Protein AF-A0A0A9ZFZ4-F1 (afdb_monomer_lite)

Organism: Lygus hesperus (NCBI:txid30085)

pLDDT: mean 76.16, std 17.54, range [38.12, 96.56]

Radius of gyration: 18.02 Å; chains: 1; bounding box: 55×47×36 Å

Secondary structure (DSSP, 8-state):
----SGGG-TTTT----THHHHHHTPPEEEEEE----TT-TT-TTTTSEEEEEEEE--HHHHHHTHHHH--TTSGGGSHHHHHHTTSHHHHHHHTEEEEEEPTTS---BGGGTTPEEEETTEEEEEEEE-B-TTT--SSSPPPEEEEEPPGGG-TTGGGTTTT---

Sequence (166 aa):
MNKSWIGLAPWAEVRRDFSELEAHRHVCYVASFGRNYQNLVDNYARGYKVKHRVYLSDWSACSVDSALICNTSYDVCAKDSIHILDDPVARYAVDIQCFTTRTKVGAICDHDRGGPLVCGGEVNGYVIRAALQTYCNDLYPLPFIIQLIRFETCWWCDFDILGRLP

Structure (mmCIF, N/CA/C/O backbone):
data_AF-A0A0A9ZFZ4-F1
#
_entry.id   AF-A0A0A9ZFZ4-F1
#
loop_
_atom_site.group_PDB
_atom_site.id
_atom_site.type_symbol
_atom_site.label_atom_id
_atom_site.label_alt_id
_atom_site.label_comp_id
_atom_site.label_asym_id
_atom_site.label_entity_id
_atom_site.label_seq_id
_atom_site.pdbx_PDB_ins_code
_atom_site.Cartn_x
_atom_site.Cartn_y
_atom_site.Cartn_z
_atom_site.occupancy
_atom_site.B_iso_or_equiv
_atom_site.auth_seq_id
_atom_site.auth_comp_id
_atom_site.auth_asym_id
_atom_site.auth_atom_id
_atom_site.pdbx_PDB_model_num
ATOM 1 N N . MET A 1 1 ? 40.342 -12.404 -13.536 1.00 40.69 1 MET A N 1
ATOM 2 C CA . MET A 1 1 ? 39.435 -13.480 -13.078 1.00 40.69 1 MET A CA 1
ATOM 3 C C . MET A 1 1 ? 38.032 -13.152 -13.564 1.00 40.69 1 MET A C 1
ATOM 5 O O . MET A 1 1 ? 37.484 -12.134 -13.164 1.00 40.69 1 MET A O 1
ATOM 9 N N . ASN A 1 2 ? 37.525 -13.945 -14.510 1.00 42.22 2 ASN A N 1
ATOM 10 C CA . ASN A 1 2 ? 36.274 -13.708 -15.233 1.00 42.22 2 ASN A CA 1
ATOM 11 C C . ASN A 1 2 ? 35.070 -14.147 -14.383 1.00 42.22 2 ASN A C 1
ATOM 13 O O . ASN A 1 2 ? 34.931 -15.330 -14.083 1.00 42.22 2 ASN A O 1
ATOM 17 N N . LYS A 1 3 ? 34.192 -13.209 -14.011 1.00 45.31 3 LYS A N 1
ATOM 18 C CA . LYS A 1 3 ? 32.916 -13.480 -13.322 1.00 45.31 3 LYS A CA 1
ATOM 19 C C . LYS A 1 3 ? 31.802 -13.820 -14.331 1.00 45.31 3 LYS A C 1
ATOM 21 O O . LYS A 1 3 ? 30.783 -13.144 -14.355 1.00 45.31 3 LYS A O 1
ATOM 26 N N . SER A 1 4 ? 31.991 -14.823 -15.195 1.00 56.62 4 SER A N 1
ATOM 27 C CA . SER A 1 4 ? 31.043 -15.117 -16.294 1.00 56.62 4 SER A CA 1
ATOM 28 C C . SER A 1 4 ? 30.102 -16.307 -16.061 1.00 56.62 4 SER A C 1
ATOM 30 O O . SER A 1 4 ? 29.486 -16.769 -17.014 1.00 56.62 4 SER A O 1
ATOM 32 N N . TRP A 1 5 ? 29.977 -16.826 -14.836 1.00 46.59 5 TRP A N 1
ATOM 33 C CA . TRP A 1 5 ? 29.204 -18.059 -14.585 1.00 46.59 5 TRP A CA 1
ATOM 34 C C . TRP A 1 5 ? 27.921 -17.856 -13.772 1.00 46.59 5 TRP A C 1
ATOM 36 O O . TRP A 1 5 ? 27.112 -18.770 -13.686 1.00 46.59 5 TRP A O 1
ATOM 46 N N . ILE A 1 6 ? 27.696 -16.664 -13.211 1.00 46.84 6 ILE A N 1
ATOM 47 C CA . ILE A 1 6 ? 26.493 -16.388 -12.403 1.00 46.84 6 ILE A CA 1
ATOM 48 C C . ILE A 1 6 ? 25.254 -16.134 -13.294 1.00 46.84 6 ILE A C 1
ATOM 50 O O . ILE A 1 6 ? 24.131 -16.285 -12.837 1.00 46.84 6 ILE A O 1
ATOM 54 N N . GLY A 1 7 ? 25.428 -15.843 -14.589 1.00 42.41 7 GLY A N 1
ATOM 55 C CA . GLY A 1 7 ? 24.324 -15.537 -15.514 1.00 42.41 7 GLY A CA 1
ATOM 56 C C . GLY A 1 7 ? 23.623 -16.734 -16.175 1.00 42.41 7 GLY A C 1
ATOM 57 O O . GLY A 1 7 ? 22.918 -16.526 -17.154 1.00 42.41 7 GLY A O 1
ATOM 58 N N . LEU A 1 8 ? 23.843 -17.975 -15.721 1.00 48.72 8 LEU A N 1
ATOM 59 C CA . LEU A 1 8 ? 23.305 -19.190 -16.370 1.00 48.72 8 LEU A CA 1
ATOM 60 C C . LEU A 1 8 ? 22.429 -20.065 -15.464 1.00 48.72 8 LEU A C 1
ATOM 62 O O . LEU A 1 8 ? 22.036 -21.159 -15.864 1.00 48.72 8 LEU A O 1
ATOM 66 N N . ALA A 1 9 ? 22.104 -19.609 -14.257 1.00 49.00 9 ALA A N 1
ATOM 67 C CA . ALA A 1 9 ? 21.136 -20.299 -13.418 1.00 49.00 9 ALA A CA 1
ATOM 68 C C . ALA A 1 9 ? 19.711 -20.070 -13.975 1.00 49.00 9 ALA A C 1
ATOM 70 O O . ALA A 1 9 ? 19.260 -18.926 -13.994 1.00 49.00 9 ALA A O 1
ATOM 71 N N . PRO A 1 10 ? 18.961 -21.117 -14.381 1.00 51.00 10 PRO A N 1
ATOM 72 C CA . PRO A 1 10 ? 17.590 -20.985 -14.904 1.00 51.00 10 PRO A CA 1
ATOM 73 C C . PRO A 1 10 ? 16.573 -20.441 -13.885 1.00 51.00 10 PRO A C 1
ATOM 75 O O . PRO A 1 10 ? 15.418 -20.214 -14.223 1.00 51.00 10 PRO A O 1
ATOM 78 N N . TRP A 1 11 ? 16.996 -20.277 -12.632 1.00 48.03 11 TRP A N 1
ATOM 79 C CA . TRP A 1 11 ? 16.223 -19.756 -11.509 1.00 48.03 11 TRP A CA 1
ATOM 80 C C . TRP A 1 11 ? 16.617 -18.324 -11.118 1.00 48.03 11 TRP A C 1
ATOM 82 O O . TRP A 1 11 ? 16.026 -17.798 -10.188 1.00 48.03 11 TRP A O 1
ATOM 92 N N . ALA A 1 12 ? 17.598 -17.707 -11.792 1.00 42.03 12 ALA A N 1
ATOM 93 C CA . ALA A 1 12 ? 18.162 -16.406 -11.411 1.00 42.03 12 ALA A CA 1
ATOM 94 C C . ALA A 1 12 ? 17.293 -15.187 -11.761 1.00 42.03 12 ALA A C 1
ATOM 96 O O . ALA A 1 12 ? 17.710 -14.067 -11.496 1.00 42.03 12 ALA A O 1
ATOM 97 N N . GLU A 1 13 ? 16.121 -15.383 -12.363 1.00 47.97 13 GLU A N 1
ATOM 98 C CA . GLU A 1 13 ? 15.090 -14.350 -12.438 1.00 47.97 13 GLU A CA 1
ATOM 99 C C . GLU A 1 13 ? 13.715 -15.029 -12.480 1.00 47.97 13 GLU A C 1
ATOM 101 O O . GLU A 1 13 ? 13.016 -14.977 -13.494 1.00 47.97 13 GLU A O 1
ATOM 106 N N . VAL A 1 14 ? 13.269 -15.660 -11.385 1.00 48.53 14 VAL A N 1
ATOM 107 C CA . VAL A 1 14 ? 11.812 -15.876 -11.235 1.00 48.53 14 VAL A CA 1
ATOM 108 C C . VAL A 1 14 ? 11.209 -14.547 -10.795 1.00 48.53 14 VAL A C 1
ATOM 110 O O . VAL A 1 14 ? 10.816 -14.321 -9.649 1.00 48.53 14 VAL A O 1
ATOM 113 N N . ARG A 1 15 ? 11.201 -13.623 -11.753 1.00 54.88 15 ARG A N 1
ATOM 114 C CA . ARG A 1 15 ? 10.559 -12.322 -11.669 1.00 54.88 15 ARG A CA 1
ATOM 115 C C . ARG A 1 15 ? 9.069 -12.595 -11.489 1.00 54.88 15 ARG A C 1
ATOM 117 O O . ARG A 1 15 ? 8.419 -13.091 -12.406 1.00 54.88 15 ARG A O 1
ATOM 124 N N . ARG A 1 16 ? 8.519 -12.313 -10.304 1.00 62.22 16 ARG A N 1
ATOM 125 C CA . ARG A 1 16 ? 7.061 -12.295 -10.144 1.00 62.22 16 ARG A CA 1
ATOM 126 C C . ARG A 1 16 ? 6.554 -11.116 -10.956 1.00 62.22 16 ARG A C 1
ATOM 128 O O . ARG A 1 16 ? 6.726 -9.969 -10.552 1.00 62.22 16 ARG A O 1
ATOM 135 N N . ASP A 1 17 ? 6.015 -11.406 -12.128 1.00 65.62 17 ASP A N 1
ATOM 136 C CA . ASP A 1 17 ? 5.395 -10.396 -12.961 1.00 65.62 17 ASP A CA 1
ATOM 137 C C . ASP A 1 17 ? 4.027 -10.036 -12.368 1.00 65.62 17 ASP A C 1
ATOM 139 O O . ASP A 1 17 ? 3.098 -10.843 -12.346 1.00 65.62 17 ASP A O 1
ATOM 143 N N . PHE A 1 18 ? 3.919 -8.822 -11.830 1.00 67.81 18 PHE A N 1
ATOM 144 C CA . PHE A 1 18 ? 2.661 -8.305 -11.293 1.00 67.81 18 PHE A CA 1
ATOM 145 C C . PHE A 1 18 ? 1.740 -7.778 -12.411 1.00 67.81 18 PHE A C 1
ATOM 147 O O . PHE A 1 18 ? 0.586 -7.456 -12.125 1.00 67.81 18 PHE A 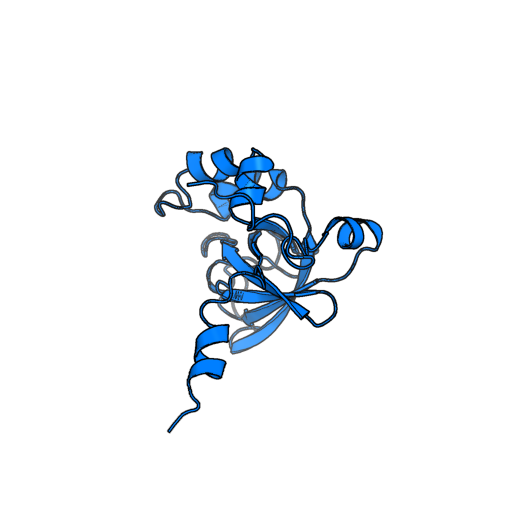O 1
ATOM 154 N N . SER A 1 19 ? 2.193 -7.736 -13.672 1.00 66.12 19 SER A N 1
ATOM 155 C CA . SER A 1 19 ? 1.377 -7.306 -14.817 1.00 66.12 19 SER A CA 1
ATOM 156 C C . SER A 1 19 ? 0.131 -8.183 -14.999 1.00 66.12 19 SER A C 1
ATOM 158 O O . SER A 1 19 ? -0.955 -7.686 -15.306 1.00 66.12 19 SER A O 1
ATOM 160 N N . GLU A 1 20 ? 0.228 -9.481 -14.690 1.00 62.75 20 GLU A N 1
ATOM 161 C CA . GLU A 1 20 ? -0.922 -10.387 -14.707 1.00 62.75 20 GLU A CA 1
ATOM 162 C C . GLU A 1 20 ? -1.947 -10.059 -13.616 1.00 62.75 20 GLU A C 1
ATOM 164 O O . GLU A 1 20 ? -3.148 -10.277 -13.812 1.00 62.75 20 GLU A O 1
ATOM 169 N N . LEU A 1 21 ? -1.505 -9.508 -12.478 1.00 65.25 21 LEU A N 1
ATOM 170 C CA . LEU A 1 21 ? -2.410 -9.101 -11.404 1.00 65.25 21 LEU A CA 1
ATOM 171 C C . LEU A 1 21 ? -3.233 -7.878 -11.814 1.00 65.25 21 LEU A C 1
ATOM 173 O O . LEU A 1 21 ? -4.418 -7.813 -11.472 1.00 65.25 21 LEU A O 1
ATOM 177 N N . GLU A 1 22 ? -2.638 -6.954 -12.571 1.00 61.53 22 GLU A N 1
ATOM 178 C CA . GLU A 1 22 ? -3.352 -5.825 -13.174 1.00 61.53 22 GLU A CA 1
ATOM 179 C C . GLU A 1 22 ? -4.344 -6.304 -14.238 1.00 61.53 22 GLU A C 1
ATOM 181 O O . GLU A 1 22 ? -5.520 -5.929 -14.196 1.00 61.53 22 GLU A O 1
ATOM 186 N N . ALA A 1 23 ? -3.907 -7.196 -15.134 1.00 61.88 23 ALA A N 1
ATOM 187 C CA . ALA A 1 23 ? -4.727 -7.709 -16.230 1.00 61.88 23 ALA A CA 1
ATOM 188 C C . ALA A 1 23 ? -5.941 -8.526 -15.745 1.00 61.88 23 ALA A C 1
ATOM 190 O O . ALA A 1 23 ? -7.047 -8.370 -16.267 1.00 61.88 23 ALA A O 1
ATOM 191 N N . HIS A 1 24 ? -5.768 -9.361 -14.714 1.00 64.88 24 HIS A N 1
ATOM 192 C CA . HIS A 1 24 ? -6.813 -10.266 -14.215 1.00 64.88 24 HIS A CA 1
ATOM 193 C C . HIS A 1 24 ? -7.508 -9.775 -12.938 1.00 64.88 24 HIS A C 1
ATOM 195 O O . HIS A 1 24 ? -8.364 -10.478 -12.392 1.00 64.88 24 HIS A O 1
ATOM 201 N N . ARG A 1 25 ? -7.176 -8.572 -12.443 1.00 65.62 25 ARG A N 1
ATOM 202 C CA . ARG A 1 25 ? -7.666 -8.034 -11.157 1.00 65.62 25 ARG A CA 1
ATOM 203 C C . ARG A 1 25 ? -7.500 -9.032 -10.008 1.00 65.62 25 ARG A C 1
ATOM 205 O O . ARG A 1 25 ? -8.401 -9.189 -9.171 1.00 65.62 25 ARG A O 1
ATOM 212 N N . HIS A 1 26 ? -6.367 -9.729 -9.977 1.00 77.12 26 HIS A N 1
ATOM 213 C CA . HIS A 1 26 ? -6.105 -10.689 -8.916 1.00 77.12 26 HIS A CA 1
ATOM 214 C C . HIS A 1 26 ? -6.128 -9.987 -7.565 1.00 77.12 26 HIS A C 1
ATOM 216 O O . HIS A 1 26 ? -5.545 -8.925 -7.351 1.00 77.12 26 HIS A O 1
ATOM 222 N N . VAL A 1 27 ? -6.858 -10.599 -6.643 1.00 86.19 27 VAL A N 1
ATOM 223 C CA . VAL A 1 27 ? -7.117 -9.993 -5.350 1.00 86.19 27 VAL A CA 1
ATOM 224 C C . VAL A 1 27 ? -5.990 -10.330 -4.395 1.00 86.19 27 VAL A C 1
ATOM 226 O O . VAL A 1 27 ? -5.815 -11.491 -4.021 1.00 86.19 27 VAL A O 1
ATOM 229 N N . CYS A 1 28 ? -5.286 -9.295 -3.960 1.00 93.38 28 CYS A N 1
ATOM 230 C CA . CYS A 1 28 ? -4.330 -9.384 -2.876 1.00 93.38 28 CYS A CA 1
ATOM 231 C C . CYS A 1 28 ? -4.977 -8.971 -1.552 1.00 93.38 28 CYS A C 1
ATOM 233 O O . CYS A 1 28 ? -5.992 -8.262 -1.506 1.00 93.38 28 CYS A O 1
ATOM 235 N N . TYR A 1 29 ? -4.371 -9.410 -0.456 1.00 95.31 29 TYR A N 1
ATOM 236 C CA . TYR A 1 29 ? -4.799 -9.064 0.885 1.00 95.31 29 TYR A CA 1
ATOM 237 C C . TYR A 1 29 ? -3.621 -8.677 1.759 1.00 95.31 29 TYR A C 1
ATOM 239 O O . TYR A 1 29 ? -2.573 -9.308 1.694 1.00 95.31 29 TYR A O 1
ATOM 247 N N . VAL A 1 30 ? -3.840 -7.700 2.630 1.00 96.06 30 VAL A N 1
ATOM 248 C CA . VAL A 1 30 ? -2.965 -7.433 3.772 1.00 96.06 30 VAL A CA 1
ATOM 249 C C . VAL A 1 30 ? -3.708 -7.851 5.027 1.00 96.06 30 VAL A C 1
ATOM 251 O O . VAL A 1 30 ? -4.875 -7.500 5.210 1.00 96.06 30 VAL A O 1
ATOM 254 N N . ALA A 1 31 ? -3.053 -8.640 5.872 1.00 92.44 31 ALA A N 1
ATOM 255 C CA . ALA A 1 31 ? -3.604 -9.038 7.159 1.00 92.44 31 ALA A CA 1
ATOM 256 C C . ALA A 1 31 ? -2.820 -8.383 8.295 1.00 92.44 31 ALA A C 1
ATOM 258 O O . ALA A 1 31 ? -1.596 -8.480 8.339 1.00 92.44 31 ALA A O 1
ATOM 259 N N . SER A 1 32 ? -3.530 -7.773 9.235 1.00 92.50 32 SER A N 1
ATOM 260 C CA . SER A 1 32 ? -2.944 -7.153 10.421 1.00 92.50 32 SER A CA 1
ATOM 261 C C . SER A 1 32 ? -3.860 -7.335 11.633 1.00 92.50 32 SER A C 1
ATOM 263 O O . SER A 1 32 ? -4.938 -7.931 11.540 1.00 92.50 32 SER A O 1
ATOM 265 N N . PHE A 1 33 ? -3.411 -6.874 12.798 1.00 90.50 33 PHE A N 1
ATOM 266 C CA . PHE A 1 33 ? -4.263 -6.764 13.976 1.00 90.50 33 PHE A CA 1
ATOM 267 C C . PHE A 1 33 ? -4.771 -5.335 14.078 1.00 90.50 33 PHE A C 1
ATOM 269 O O . PHE A 1 33 ? -3.967 -4.409 14.182 1.00 90.50 33 PHE A O 1
ATOM 276 N N . GLY A 1 34 ? -6.093 -5.173 14.094 1.00 85.56 34 GLY A N 1
ATOM 277 C CA . GLY A 1 34 ? -6.711 -3.860 14.155 1.00 85.56 34 GLY A CA 1
ATOM 278 C C . GLY A 1 34 ? -6.259 -3.096 15.397 1.00 85.56 34 GLY A C 1
ATOM 279 O O . GLY A 1 34 ? -6.263 -3.620 16.521 1.00 85.56 34 GLY A O 1
ATOM 280 N N . ARG A 1 35 ? -5.870 -1.838 15.191 1.00 88.12 35 ARG A N 1
ATOM 281 C CA . ARG A 1 35 ? -5.594 -0.865 16.254 1.00 88.12 35 ARG A CA 1
ATOM 282 C C . ARG A 1 35 ? -6.402 0.401 16.036 1.00 88.12 35 ARG A C 1
ATOM 284 O O . ARG A 1 35 ? -7.158 0.499 15.083 1.00 88.12 35 ARG A O 1
ATOM 291 N N . ASN A 1 36 ? -6.248 1.354 16.954 1.00 86.06 36 ASN A N 1
ATOM 292 C CA . ASN A 1 36 ? -6.973 2.620 16.988 1.00 86.06 36 ASN A CA 1
ATOM 293 C C . ASN A 1 36 ? -6.884 3.381 15.652 1.00 86.06 36 ASN A C 1
ATOM 295 O O . ASN A 1 36 ? -5.811 3.865 15.286 1.00 86.06 36 ASN A O 1
ATOM 299 N N . TYR A 1 37 ? -8.030 3.530 14.988 1.00 83.69 37 TYR A N 1
ATOM 300 C CA . TYR A 1 37 ? -8.258 4.516 13.935 1.00 83.69 37 TYR A CA 1
ATOM 301 C C . TYR A 1 37 ? -8.666 5.848 14.566 1.00 83.69 37 TYR A C 1
ATOM 303 O O . TYR A 1 37 ? -9.319 5.867 15.609 1.00 83.69 37 TYR A O 1
ATOM 311 N N . GLN A 1 38 ? -8.301 6.967 13.941 1.00 84.12 38 GLN A N 1
ATOM 312 C CA . GLN A 1 38 ? -8.560 8.296 14.504 1.00 84.12 38 GLN A CA 1
ATOM 313 C C . GLN A 1 38 ? -10.045 8.637 14.634 1.00 84.12 38 GLN A C 1
ATOM 315 O O . GLN A 1 38 ? -10.441 9.354 15.546 1.00 84.12 38 GLN A O 1
ATOM 320 N N . ASN A 1 39 ? -10.861 8.145 13.708 1.00 84.44 39 ASN A N 1
ATOM 321 C CA . ASN A 1 39 ? -12.258 8.534 13.571 1.00 84.44 39 ASN A CA 1
ATOM 322 C C . ASN A 1 39 ? -13.247 7.476 14.089 1.00 84.44 39 ASN A C 1
ATOM 324 O O . ASN A 1 39 ? -14.453 7.624 13.909 1.00 84.44 39 ASN A O 1
ATOM 328 N N . LEU A 1 40 ? -12.744 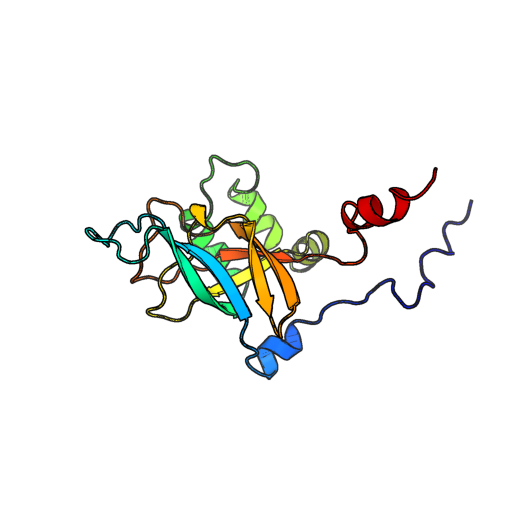6.435 14.759 1.00 83.38 40 LEU A N 1
ATOM 329 C CA . LEU A 1 40 ? -13.539 5.387 15.394 1.00 83.38 40 LEU A CA 1
ATOM 330 C C . LEU A 1 40 ? -13.343 5.450 16.914 1.00 83.38 40 LEU A C 1
ATOM 332 O O . LEU A 1 40 ? -12.353 4.940 17.438 1.00 83.38 40 LEU A O 1
ATOM 336 N N . VAL A 1 41 ? -14.298 6.073 17.613 1.00 79.12 41 VAL A N 1
ATOM 337 C CA . VAL A 1 41 ? -14.302 6.192 19.087 1.00 79.12 41 VAL A CA 1
ATOM 338 C C . VAL A 1 41 ? -14.415 4.810 19.744 1.00 79.12 41 VAL A C 1
ATOM 340 O O . VAL A 1 41 ? -13.634 4.493 20.637 1.00 79.12 41 VAL A O 1
ATOM 343 N N . ASP A 1 42 ? -15.294 3.955 19.213 1.00 81.69 42 ASP A N 1
ATOM 344 C CA . ASP A 1 42 ? -15.448 2.550 19.603 1.00 81.69 42 ASP A CA 1
ATOM 345 C C . ASP A 1 42 ? -14.958 1.643 18.477 1.00 81.69 42 ASP A C 1
ATOM 347 O O . ASP A 1 42 ? -15.720 1.082 17.685 1.00 81.69 42 ASP A O 1
ATOM 351 N N . ASN A 1 43 ? -13.638 1.541 18.364 1.00 80.38 43 ASN A N 1
ATOM 352 C CA . ASN A 1 43 ? -13.016 0.748 17.320 1.00 80.38 43 ASN A CA 1
ATOM 353 C C . ASN A 1 43 ? -13.217 -0.757 17.551 1.00 80.38 43 ASN A C 1
ATOM 355 O O . ASN A 1 43 ? -12.396 -1.429 18.179 1.00 80.38 43 ASN A O 1
ATOM 359 N N . TYR A 1 44 ? -14.302 -1.283 16.988 1.00 82.62 44 TYR A N 1
ATOM 360 C CA . TYR A 1 44 ? -14.679 -2.695 17.032 1.00 82.62 44 TYR A CA 1
ATOM 361 C C . TYR A 1 44 ? -13.622 -3.632 16.427 1.00 82.62 44 TYR A C 1
ATOM 363 O O . TYR A 1 44 ? -13.610 -4.817 16.746 1.00 82.62 44 TYR A O 1
ATOM 371 N N . ALA A 1 45 ? -12.722 -3.126 15.577 1.00 82.50 45 ALA A N 1
ATOM 372 C CA . ALA A 1 45 ? -11.644 -3.916 14.990 1.00 82.50 45 ALA A CA 1
ATOM 373 C C . ALA A 1 45 ? -10.444 -4.090 15.938 1.00 82.50 45 ALA A C 1
ATOM 375 O O . ALA A 1 45 ? -9.552 -4.897 15.665 1.00 82.50 45 ALA A O 1
ATOM 376 N N . ARG A 1 46 ? -10.398 -3.361 17.063 1.00 88.44 46 ARG A N 1
ATOM 377 C CA . ARG A 1 46 ? -9.281 -3.418 18.009 1.00 88.44 46 ARG A CA 1
ATOM 378 C C . ARG A 1 46 ? -9.114 -4.826 18.582 1.00 88.44 46 ARG A C 1
ATOM 380 O O . ARG A 1 46 ? -10.019 -5.363 19.210 1.00 88.44 46 ARG A O 1
ATOM 387 N N . GLY A 1 47 ? -7.923 -5.398 18.407 1.00 86.31 47 GLY A N 1
ATOM 388 C CA . GLY A 1 47 ? -7.591 -6.741 18.902 1.00 86.31 47 GLY A CA 1
ATOM 389 C C . GLY A 1 47 ? -8.112 -7.888 18.031 1.00 86.31 47 GLY A C 1
ATOM 390 O O . GLY A 1 47 ? -7.787 -9.043 18.298 1.00 86.31 47 GLY A O 1
ATOM 391 N N . TYR A 1 48 ? -8.849 -7.587 16.961 1.00 89.44 48 TYR A N 1
ATOM 392 C CA . TYR A 1 48 ? -9.258 -8.569 15.965 1.00 89.44 48 TYR A CA 1
ATOM 393 C C . TYR A 1 48 ? -8.288 -8.580 14.787 1.00 89.44 48 TYR A C 1
ATOM 395 O O . TYR A 1 48 ? -7.645 -7.581 14.459 1.00 89.44 48 TYR A O 1
ATOM 403 N N . LYS A 1 49 ? -8.191 -9.733 14.122 1.00 90.25 49 LYS A N 1
ATOM 404 C CA . LYS A 1 49 ? -7.467 -9.845 12.858 1.00 90.25 49 LYS A CA 1
ATOM 405 C C . LYS A 1 49 ? -8.288 -9.174 11.758 1.00 90.25 49 LYS A C 1
ATOM 407 O O . LYS A 1 49 ? -9.402 -9.610 11.470 1.00 90.25 49 LYS A O 1
ATOM 412 N N . VAL A 1 50 ? -7.722 -8.155 11.127 1.00 90.25 50 VAL A N 1
ATOM 413 C CA . VAL A 1 50 ? -8.327 -7.440 10.004 1.00 90.25 50 VAL A CA 1
ATOM 414 C C . VAL A 1 50 ? -7.675 -7.920 8.713 1.00 90.25 50 VAL A C 1
ATOM 416 O O . VAL A 1 50 ? -6.469 -8.161 8.653 1.00 90.25 50 VAL A O 1
ATOM 419 N N . LYS A 1 51 ? -8.490 -8.120 7.676 1.00 92.50 51 LYS A N 1
ATOM 420 C CA . LYS A 1 51 ? -8.042 -8.533 6.344 1.00 92.50 51 LYS A CA 1
ATOM 421 C C . LYS A 1 51 ? -8.461 -7.470 5.337 1.00 92.50 51 LYS A C 1
ATOM 423 O O . LYS A 1 51 ? -9.619 -7.419 4.927 1.00 92.50 51 LYS A O 1
ATOM 428 N N . HIS A 1 52 ? -7.513 -6.643 4.925 1.00 92.81 52 HIS A N 1
ATOM 429 C CA . HIS A 1 52 ? -7.719 -5.595 3.935 1.00 92.81 52 HIS A CA 1
ATOM 430 C C . HIS A 1 52 ? -7.600 -6.183 2.536 1.00 92.81 52 HIS A C 1
ATOM 432 O O . HIS A 1 52 ? -6.636 -6.882 2.232 1.00 92.81 52 HIS A O 1
ATOM 438 N N . ARG A 1 53 ? -8.573 -5.896 1.671 1.00 93.00 53 ARG A N 1
ATOM 439 C CA . ARG A 1 53 ? -8.475 -6.194 0.241 1.00 93.00 53 ARG A CA 1
ATOM 440 C C . ARG A 1 53 ? -7.701 -5.073 -0.442 1.00 93.00 53 ARG A C 1
ATOM 442 O O . ARG A 1 53 ? -8.132 -3.920 -0.371 1.00 93.00 53 ARG A O 1
ATOM 449 N N . VAL A 1 54 ? -6.600 -5.422 -1.099 1.00 94.06 54 VAL A N 1
ATOM 450 C CA . VAL A 1 54 ? -5.653 -4.460 -1.667 1.00 94.06 54 VAL A CA 1
ATOM 451 C C . VAL A 1 54 ? -5.419 -4.722 -3.148 1.00 94.06 54 VAL A C 1
ATOM 453 O O . VAL A 1 54 ? -5.598 -5.843 -3.631 1.00 94.06 54 VAL A O 1
ATOM 456 N N . TYR A 1 55 ? -5.022 -3.672 -3.852 1.00 92.31 55 TYR A N 1
ATOM 457 C CA . TYR A 1 55 ? -4.761 -3.675 -5.284 1.00 92.31 55 TYR A CA 1
ATOM 458 C C . TYR A 1 55 ? -3.436 -2.985 -5.541 1.00 92.31 55 TYR A C 1
ATOM 460 O O . TYR A 1 55 ? -3.100 -2.030 -4.834 1.00 92.31 55 TYR A O 1
ATOM 468 N N . LEU A 1 56 ? -2.708 -3.473 -6.541 1.00 92.38 56 LEU A N 1
ATOM 469 C CA . LEU A 1 56 ? -1.561 -2.751 -7.062 1.00 92.38 56 LEU A CA 1
ATOM 470 C C . LEU A 1 56 ? -2.038 -1.382 -7.562 1.00 92.38 56 LEU A C 1
ATOM 472 O O . LEU A 1 56 ? -3.129 -1.265 -8.124 1.00 92.38 56 LEU A O 1
ATOM 476 N N . SER A 1 57 ? -1.252 -0.356 -7.277 1.00 90.81 57 SER A N 1
ATOM 477 C CA . SER A 1 57 ? -1.520 1.018 -7.676 1.00 90.81 57 SER A CA 1
ATOM 478 C C . SER A 1 57 ? -0.287 1.585 -8.354 1.00 90.81 57 SER A C 1
ATOM 480 O O . SER A 1 57 ? 0.840 1.203 -8.032 1.00 90.81 57 SER A O 1
ATOM 482 N N . ASP A 1 58 ? -0.499 2.571 -9.219 1.00 89.50 58 ASP A N 1
ATOM 483 C CA . ASP A 1 58 ? 0.597 3.365 -9.750 1.00 89.50 58 ASP A CA 1
ATOM 484 C C . ASP A 1 58 ? 1.394 3.994 -8.610 1.00 89.50 58 ASP A C 1
ATOM 486 O O . ASP A 1 58 ? 0.840 4.510 -7.634 1.00 89.50 58 ASP A O 1
ATOM 490 N N . TRP A 1 59 ? 2.716 3.985 -8.756 1.00 87.75 59 TRP A N 1
ATOM 491 C CA . TRP A 1 59 ? 3.622 4.563 -7.765 1.00 87.75 59 TRP A CA 1
ATOM 492 C C . TRP A 1 59 ? 3.390 6.051 -7.527 1.0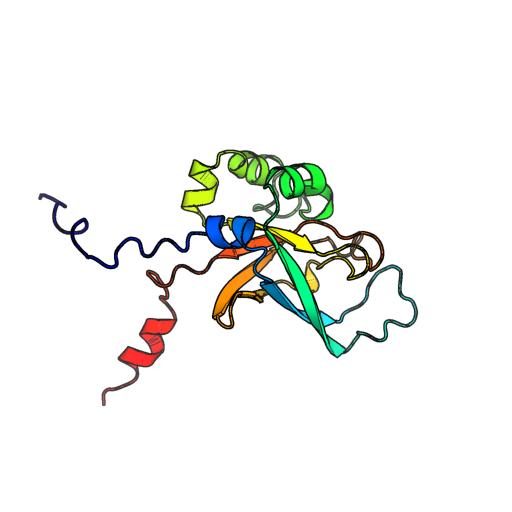0 87.75 59 TRP A C 1
ATOM 494 O O . TRP A 1 59 ? 3.577 6.534 -6.411 1.00 87.75 59 TRP A O 1
ATOM 504 N N . SER A 1 60 ? 2.916 6.763 -8.550 1.00 87.69 60 SER A N 1
ATOM 505 C CA . SER A 1 60 ? 2.531 8.166 -8.438 1.00 87.69 60 SER A CA 1
ATOM 506 C C . SER A 1 60 ? 1.535 8.403 -7.300 1.00 87.69 60 SER A C 1
ATOM 508 O O . SER A 1 60 ? 1.636 9.430 -6.641 1.00 87.69 60 SER A O 1
ATOM 510 N N . ALA A 1 61 ? 0.648 7.450 -6.988 1.00 90.00 61 ALA A N 1
ATOM 511 C CA . ALA A 1 61 ? -0.258 7.559 -5.846 1.00 90.00 61 ALA A CA 1
ATOM 512 C C . ALA A 1 61 ? 0.508 7.644 -4.513 1.00 90.00 61 ALA A C 1
ATOM 514 O O . ALA A 1 61 ? 0.280 8.556 -3.722 1.00 90.00 61 ALA A O 1
ATOM 515 N N . CYS A 1 62 ? 1.471 6.745 -4.287 1.00 89.62 62 CYS A N 1
ATOM 516 C CA . CYS A 1 62 ? 2.323 6.771 -3.095 1.00 89.62 62 CYS A CA 1
ATOM 517 C C . CYS A 1 62 ? 3.229 8.014 -3.052 1.00 89.62 62 CYS A C 1
ATOM 519 O O . CYS A 1 62 ? 3.491 8.548 -1.977 1.00 89.62 62 CYS A O 1
ATOM 521 N N . SER A 1 63 ? 3.708 8.469 -4.213 1.00 85.56 63 SER A N 1
ATOM 522 C CA . SER A 1 63 ? 4.584 9.639 -4.350 1.00 85.56 63 SER A CA 1
ATOM 523 C C . SER A 1 63 ? 3.844 10.947 -4.019 1.00 85.56 63 SER A C 1
ATOM 525 O O . SER A 1 63 ? 4.334 11.759 -3.230 1.00 85.56 63 SER A O 1
ATOM 527 N N . VAL A 1 64 ? 2.613 11.109 -4.525 1.00 86.62 64 VAL A N 1
ATOM 528 C CA . VAL A 1 64 ? 1.735 12.262 -4.244 1.00 86.62 64 VAL A CA 1
ATOM 529 C C . VAL A 1 64 ? 1.341 12.317 -2.767 1.00 86.62 64 VAL A C 1
ATOM 531 O O . VAL A 1 64 ? 1.457 13.372 -2.143 1.00 86.62 64 VAL A O 1
ATOM 534 N N . ASP A 1 65 ? 0.950 11.182 -2.185 1.00 89.00 65 ASP A N 1
ATOM 535 C CA . ASP A 1 65 ? 0.526 11.097 -0.780 1.00 89.00 65 ASP A CA 1
ATOM 536 C C . ASP A 1 65 ? 1.691 10.830 0.188 1.00 89.00 65 ASP A C 1
ATOM 538 O O . ASP A 1 65 ? 1.480 10.503 1.360 1.00 89.00 65 ASP A O 1
ATOM 542 N N . SER A 1 66 ? 2.937 11.001 -0.264 1.00 85.56 66 SER A N 1
ATOM 543 C CA . SER A 1 66 ? 4.147 10.695 0.507 1.00 85.56 66 SER A CA 1
ATOM 544 C C . SER A 1 66 ? 4.174 11.389 1.869 1.00 85.56 66 SER A C 1
ATOM 546 O O . SER A 1 66 ? 4.539 10.766 2.860 1.00 85.56 66 SER A O 1
ATOM 548 N N . ALA A 1 67 ? 3.690 12.630 1.966 1.00 83.00 67 ALA A N 1
ATOM 549 C CA . ALA A 1 67 ? 3.595 13.369 3.229 1.00 83.00 67 ALA A CA 1
ATOM 550 C C . ALA A 1 67 ? 2.600 12.763 4.243 1.00 83.00 67 ALA A C 1
ATOM 552 O O . ALA A 1 67 ? 2.703 13.023 5.444 1.00 83.00 67 ALA A O 1
ATOM 553 N N . LEU A 1 68 ? 1.628 11.972 3.777 1.00 88.38 68 LEU A N 1
ATOM 554 C CA . LEU A 1 68 ? 0.594 11.339 4.602 1.00 88.38 68 LEU A CA 1
ATOM 555 C C . LEU A 1 68 ? 0.993 9.928 5.061 1.00 88.38 68 LEU A C 1
ATOM 557 O O . LEU A 1 68 ? 0.480 9.439 6.070 1.00 88.38 68 LEU A O 1
ATOM 561 N N . ILE A 1 69 ? 1.917 9.282 4.345 1.00 87.94 69 ILE A N 1
ATOM 562 C CA . ILE A 1 69 ? 2.351 7.890 4.588 1.00 87.94 69 ILE A CA 1
ATOM 563 C C . ILE A 1 69 ? 3.816 7.794 5.060 1.00 87.94 69 ILE A C 1
ATOM 565 O O . ILE A 1 69 ? 4.271 6.790 5.618 1.00 87.94 69 ILE A O 1
ATOM 569 N N . CYS A 1 70 ? 4.573 8.873 4.876 1.00 80.44 70 CYS A N 1
ATOM 570 C CA . CYS A 1 70 ? 5.979 9.006 5.217 1.00 80.44 70 CYS A CA 1
ATOM 571 C C . CYS A 1 70 ? 6.212 10.339 5.937 1.00 80.44 70 CYS A C 1
ATOM 573 O O . CYS A 1 70 ? 6.083 11.415 5.362 1.00 80.44 70 CYS A O 1
ATOM 575 N N . ASN A 1 71 ? 6.576 10.279 7.217 1.00 70.75 71 ASN A N 1
ATOM 576 C CA . ASN A 1 71 ? 7.020 11.468 7.941 1.00 70.75 71 ASN A CA 1
ATOM 577 C C . ASN A 1 71 ? 8.506 11.706 7.635 1.00 70.75 71 ASN A C 1
ATOM 579 O O . ASN A 1 71 ? 9.303 10.778 7.781 1.00 70.75 71 ASN A O 1
ATOM 583 N N . THR A 1 72 ? 8.880 12.940 7.293 1.00 59.97 72 THR A N 1
ATOM 584 C CA . THR A 1 72 ? 10.254 13.368 6.972 1.00 59.97 72 THR A CA 1
ATOM 585 C C . THR A 1 72 ? 11.261 13.152 8.105 1.00 59.97 72 THR A C 1
ATOM 587 O O . THR A 1 72 ? 12.455 13.314 7.896 1.00 59.97 72 THR A O 1
ATOM 590 N N . SER A 1 73 ? 10.804 12.794 9.309 1.00 55.59 73 SER A N 1
ATOM 591 C CA . SER A 1 73 ? 11.658 12.414 10.444 1.00 55.59 73 SER A CA 1
ATOM 592 C C . SER A 1 73 ? 12.305 11.022 10.332 1.00 55.59 73 SER A C 1
ATOM 594 O O . SER A 1 73 ? 13.082 10.663 11.210 1.00 55.59 73 SER A O 1
ATOM 596 N N . TYR A 1 74 ? 11.979 10.219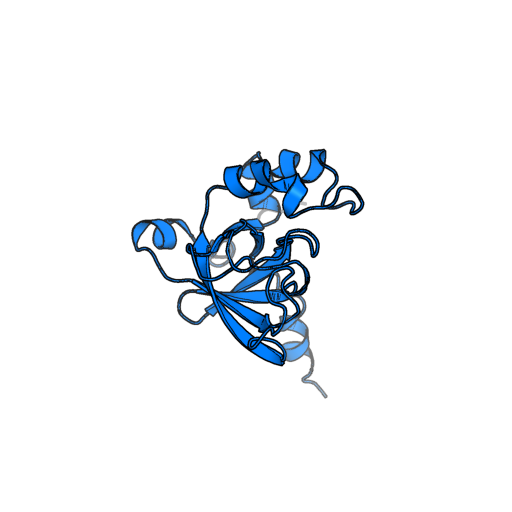 9.312 1.00 54.41 74 TYR A N 1
ATOM 597 C CA . TYR A 1 74 ? 12.635 8.933 9.039 1.00 54.41 74 TYR A CA 1
ATOM 598 C C . TYR A 1 74 ? 13.524 9.043 7.798 1.00 54.41 74 TYR A C 1
ATOM 600 O O . TYR A 1 74 ? 13.050 9.529 6.778 1.00 54.41 74 TYR A O 1
ATOM 608 N N . ASP A 1 75 ? 14.749 8.510 7.840 1.00 54.16 75 ASP A N 1
ATOM 609 C CA . ASP A 1 75 ? 15.705 8.593 6.717 1.00 54.16 75 ASP A CA 1
ATOM 610 C C . ASP A 1 75 ? 15.169 7.980 5.411 1.00 54.16 75 ASP A C 1
ATOM 612 O O . ASP A 1 75 ? 15.388 8.521 4.335 1.00 54.16 75 ASP A O 1
ATOM 616 N N . VAL A 1 76 ? 14.375 6.904 5.494 1.00 53.97 76 VAL A N 1
ATOM 617 C CA . VAL A 1 76 ? 13.703 6.277 4.330 1.00 53.97 76 VAL A CA 1
ATOM 618 C C . VAL A 1 76 ? 12.607 7.182 3.728 1.00 53.97 76 VAL A C 1
ATOM 620 O O . VAL A 1 76 ? 12.165 6.976 2.603 1.00 53.97 76 VAL A O 1
ATOM 623 N N . CYS A 1 77 ? 12.168 8.188 4.485 1.00 57.59 77 CYS A N 1
ATOM 624 C CA . CYS A 1 77 ? 11.122 9.153 4.152 1.00 57.59 77 CYS A CA 1
ATOM 625 C C . CYS A 1 77 ? 11.639 10.579 3.997 1.00 57.59 77 CYS A C 1
ATOM 627 O O . CYS A 1 77 ? 10.821 11.508 3.971 1.00 57.59 77 CYS A O 1
ATOM 629 N N . ALA A 1 78 ? 12.958 10.798 3.934 1.00 57.19 78 ALA A N 1
ATOM 630 C CA . ALA A 1 78 ? 13.438 12.077 3.439 1.00 57.19 78 ALA A CA 1
ATOM 631 C C . ALA A 1 78 ? 12.709 12.309 2.110 1.00 57.19 78 ALA A C 1
ATOM 633 O O . ALA A 1 78 ? 12.617 11.388 1.300 1.00 57.19 78 ALA A O 1
ATOM 634 N N . LYS A 1 79 ? 12.071 13.475 1.944 1.00 49.47 79 LYS A N 1
ATOM 635 C CA . LYS A 1 79 ? 11.197 13.775 0.793 1.00 49.47 79 LYS A CA 1
ATOM 636 C C . LYS A 1 79 ? 11.835 13.321 -0.525 1.00 49.47 79 LYS A C 1
ATOM 638 O O . LYS A 1 79 ? 11.169 12.738 -1.370 1.00 49.47 79 LYS A O 1
ATOM 643 N N . ASP A 1 80 ? 13.148 13.481 -0.622 1.00 49.34 80 ASP A N 1
ATOM 644 C CA . ASP A 1 80 ? 13.945 13.110 -1.781 1.00 49.34 80 ASP A CA 1
ATOM 645 C C . ASP A 1 80 ? 14.074 11.587 -1.979 1.00 49.34 80 ASP A C 1
ATOM 647 O O . ASP A 1 80 ? 14.149 11.144 -3.112 1.00 49.34 80 ASP A O 1
ATOM 651 N N . SER A 1 81 ? 14.029 10.753 -0.937 1.00 57.53 81 SER A N 1
ATOM 652 C CA . SER A 1 81 ? 14.196 9.290 -1.014 1.00 57.53 81 SER A CA 1
ATOM 653 C C . SER A 1 81 ? 13.014 8.552 -1.640 1.00 57.53 81 SER A C 1
ATOM 655 O O . SER A 1 81 ? 13.232 7.610 -2.396 1.00 57.53 81 SER A O 1
ATOM 657 N N . ILE A 1 82 ? 11.772 8.977 -1.379 1.00 63.81 82 ILE A N 1
ATOM 658 C CA . ILE A 1 82 ? 10.601 8.422 -2.083 1.00 63.81 82 ILE A CA 1
ATOM 659 C C . ILE A 1 82 ? 10.553 8.912 -3.534 1.00 63.81 82 ILE A C 1
ATOM 661 O O . ILE A 1 82 ? 10.206 8.135 -4.418 1.00 63.81 82 ILE A O 1
ATOM 665 N N . HIS A 1 83 ? 10.958 10.157 -3.798 1.00 59.19 83 HIS A N 1
ATOM 666 C CA . HIS A 1 83 ? 11.047 10.681 -5.164 1.00 59.19 83 HIS A CA 1
ATOM 667 C C . HIS A 1 83 ? 12.228 10.100 -5.956 1.00 59.19 83 HIS A C 1
ATOM 669 O O . HIS A 1 83 ? 12.132 9.929 -7.166 1.00 59.19 83 HIS A O 1
ATOM 675 N N . ILE A 1 84 ? 13.314 9.687 -5.293 1.00 58.78 84 ILE A N 1
ATOM 676 C CA . ILE A 1 84 ? 14.391 8.882 -5.899 1.00 58.78 84 ILE A CA 1
ATOM 677 C C . ILE A 1 84 ? 13.831 7.561 -6.451 1.00 58.78 84 ILE A C 1
ATOM 679 O O . ILE A 1 84 ? 14.344 7.022 -7.428 1.00 58.78 84 ILE A O 1
ATOM 683 N N . LEU A 1 85 ? 12.740 7.070 -5.864 1.00 64.88 85 LEU A N 1
ATOM 684 C CA . LEU A 1 85 ? 12.018 5.889 -6.312 1.00 64.88 85 LEU A CA 1
ATOM 685 C C . LEU A 1 85 ? 10.929 6.227 -7.348 1.00 64.88 85 LEU A C 1
ATOM 687 O O . LEU A 1 85 ? 10.227 5.328 -7.791 1.00 64.88 85 LEU A O 1
ATOM 691 N N . ASP A 1 86 ? 10.778 7.473 -7.808 1.00 67.56 86 ASP A N 1
ATOM 692 C CA . ASP A 1 86 ? 9.950 7.736 -8.994 1.00 67.56 86 ASP A CA 1
ATOM 693 C C . ASP A 1 86 ? 10.556 7.043 -10.232 1.00 67.56 86 ASP A C 1
ATOM 695 O O . ASP A 1 86 ? 9.811 6.528 -11.077 1.00 67.56 86 ASP A O 1
ATOM 699 N N . ASP A 1 87 ? 11.890 6.900 -10.276 1.00 70.62 87 ASP A N 1
ATOM 700 C CA . ASP A 1 87 ? 12.584 6.089 -11.278 1.00 70.62 87 ASP A CA 1
ATOM 701 C C . ASP A 1 87 ? 12.188 4.599 -11.148 1.00 70.62 87 ASP A C 1
ATOM 703 O O . ASP A 1 87 ? 12.472 3.954 -10.128 1.00 70.62 87 ASP A O 1
ATOM 707 N N . PRO A 1 88 ? 11.537 4.007 -12.170 1.00 70.06 88 PRO A N 1
ATOM 708 C CA . PRO A 1 88 ? 11.173 2.593 -12.156 1.00 70.06 88 PRO A CA 1
ATOM 709 C C . PRO A 1 88 ? 12.386 1.659 -12.032 1.00 70.06 88 PRO A C 1
ATOM 711 O O . PRO A 1 88 ? 12.250 0.570 -11.473 1.00 70.06 88 PRO A O 1
ATOM 714 N N . VAL A 1 89 ? 13.573 2.066 -12.499 1.00 72.31 89 VAL A N 1
ATOM 715 C CA . VAL A 1 89 ? 14.804 1.267 -12.383 1.00 72.31 89 VAL A CA 1
ATOM 716 C C . VAL A 1 89 ? 15.269 1.204 -10.929 1.00 72.31 89 VAL A C 1
ATOM 718 O O . VAL A 1 89 ? 15.593 0.125 -10.430 1.00 72.31 89 VAL A O 1
ATOM 721 N N . ALA A 1 90 ? 15.242 2.334 -10.219 1.00 70.81 90 ALA A N 1
ATOM 722 C CA . ALA A 1 90 ? 15.576 2.389 -8.799 1.00 70.81 90 ALA A CA 1
ATOM 723 C C . ALA A 1 90 ? 14.587 1.569 -7.954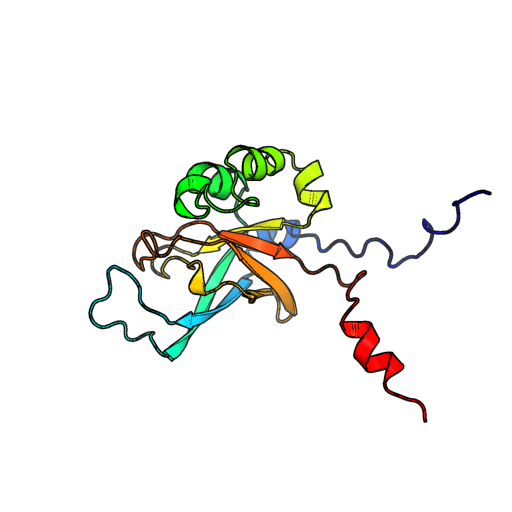 1.00 70.81 90 ALA A C 1
ATOM 725 O O . ALA A 1 90 ? 15.010 0.809 -7.085 1.00 70.81 90 ALA A O 1
ATOM 726 N N . ARG A 1 91 ? 13.281 1.635 -8.261 1.00 70.38 91 ARG A N 1
ATOM 727 C CA . ARG A 1 91 ? 12.262 0.781 -7.618 1.00 70.38 91 ARG A CA 1
ATOM 728 C C . ARG A 1 91 ? 12.495 -0.696 -7.844 1.00 70.38 91 ARG A C 1
ATOM 730 O O . ARG A 1 91 ? 12.345 -1.482 -6.913 1.00 70.38 91 ARG A O 1
ATOM 737 N N . TYR A 1 92 ? 12.879 -1.064 -9.062 1.00 68.12 92 TYR A N 1
ATOM 738 C CA . TYR A 1 92 ? 13.208 -2.443 -9.383 1.00 68.12 92 TYR A CA 1
ATOM 739 C C . TYR A 1 92 ? 14.410 -2.943 -8.573 1.00 68.12 92 TYR A C 1
ATOM 741 O O . TYR A 1 92 ? 14.426 -4.089 -8.138 1.00 68.12 92 TYR A O 1
ATOM 749 N N . ALA A 1 93 ? 15.399 -2.087 -8.312 1.00 70.50 93 ALA A N 1
ATOM 750 C CA . ALA A 1 93 ? 16.569 -2.470 -7.528 1.00 70.50 93 ALA A CA 1
ATOM 751 C C . ALA A 1 93 ? 16.235 -2.806 -6.063 1.00 70.50 93 ALA A C 1
ATOM 753 O O . ALA A 1 93 ? 16.931 -3.627 -5.468 1.00 70.50 93 ALA A O 1
ATOM 754 N N . VAL A 1 94 ? 15.181 -2.202 -5.502 1.00 73.06 94 VAL A N 1
ATOM 755 C CA . VAL A 1 94 ? 14.787 -2.370 -4.091 1.00 73.06 94 VAL A CA 1
ATOM 756 C C . VAL A 1 94 ? 13.489 -3.165 -3.891 1.00 73.06 94 VAL A C 1
ATOM 758 O O . VAL A 1 94 ? 13.071 -3.345 -2.756 1.00 73.06 94 VAL A O 1
ATOM 761 N N . ASP A 1 95 ? 12.847 -3.638 -4.962 1.00 84.81 95 ASP A N 1
ATOM 762 C CA . ASP A 1 95 ? 11.597 -4.423 -4.970 1.00 84.81 95 ASP A CA 1
ATOM 763 C C . ASP A 1 95 ? 10.444 -3.855 -4.143 1.00 84.81 95 ASP A C 1
ATOM 765 O O . ASP A 1 95 ? 9.725 -4.583 -3.453 1.00 84.81 95 ASP A O 1
ATOM 769 N N . ILE A 1 96 ? 10.233 -2.550 -4.217 1.00 87.38 96 ILE A N 1
ATOM 770 C CA . ILE A 1 96 ? 9.081 -1.928 -3.570 1.00 87.38 96 ILE A CA 1
ATOM 771 C C . ILE A 1 96 ? 7.961 -1.676 -4.570 1.00 87.38 96 ILE A C 1
ATOM 773 O O . ILE A 1 96 ? 8.197 -1.378 -5.742 1.00 87.38 96 ILE A O 1
ATOM 777 N N . GLN A 1 97 ? 6.728 -1.760 -4.087 1.00 90.19 97 GLN A N 1
ATOM 778 C CA . GLN A 1 97 ? 5.530 -1.516 -4.881 1.00 90.19 97 GLN A CA 1
ATOM 779 C C . GLN A 1 97 ? 4.517 -0.681 -4.104 1.00 90.19 97 GLN A C 1
ATOM 781 O O . GLN A 1 97 ? 4.454 -0.741 -2.872 1.00 90.19 97 GLN A O 1
ATOM 786 N N . CYS A 1 98 ? 3.709 0.081 -4.840 1.00 91.75 98 CYS A N 1
ATOM 787 C CA . CYS A 1 98 ? 2.613 0.857 -4.278 1.00 91.75 98 CYS A CA 1
ATOM 788 C C . CYS A 1 98 ? 1.314 0.055 -4.351 1.00 91.75 98 CYS A C 1
ATOM 790 O O . CYS A 1 98 ? 0.966 -0.504 -5.389 1.00 91.75 98 CYS A O 1
ATOM 792 N N . PHE A 1 99 ? 0.583 0.007 -3.247 1.00 94.44 99 PHE A N 1
ATOM 793 C CA . PHE A 1 99 ? -0.722 -0.630 -3.173 1.00 94.44 99 PHE A CA 1
ATOM 794 C C . PHE A 1 99 ? -1.745 0.337 -2.590 1.00 94.44 99 PHE A C 1
ATOM 796 O O . PHE A 1 99 ? -1.409 1.292 -1.895 1.00 94.44 99 PHE A O 1
ATOM 803 N N . THR A 1 100 ? -3.017 0.070 -2.859 1.00 94.06 100 THR A N 1
ATOM 804 C CA . THR A 1 100 ? -4.137 0.822 -2.292 1.00 94.06 100 THR A CA 1
ATOM 805 C C . THR A 1 100 ? -5.265 -0.110 -1.860 1.00 94.06 100 THR A C 1
ATOM 807 O O . THR A 1 100 ? -5.386 -1.243 -2.341 1.00 94.06 100 THR A O 1
ATOM 810 N N . THR A 1 101 ? -6.089 0.339 -0.915 1.00 92.75 101 THR A N 1
ATOM 811 C CA . THR A 1 101 ? -7.312 -0.360 -0.504 1.00 92.75 101 THR A CA 1
ATOM 812 C C . THR A 1 101 ? -8.508 0.123 -1.323 1.00 92.75 101 THR A C 1
ATOM 814 O O . THR A 1 101 ? -8.500 1.187 -1.942 1.00 92.75 101 THR A O 1
ATOM 817 N N . ARG A 1 102 ? -9.590 -0.665 -1.345 1.00 84.12 102 ARG A N 1
ATOM 818 C CA . ARG A 1 102 ? -10.857 -0.176 -1.910 1.00 84.12 102 ARG A CA 1
ATOM 819 C C . ARG A 1 102 ? -11.454 0.888 -0.990 1.00 84.12 102 ARG A C 1
ATOM 821 O O . ARG A 1 102 ? -11.378 0.775 0.234 1.00 84.12 102 ARG A O 1
ATOM 828 N N . THR A 1 103 ? -12.171 1.838 -1.580 1.00 70.06 103 THR A N 1
ATOM 829 C CA . THR A 1 103 ? -13.081 2.731 -0.856 1.00 70.06 103 THR A CA 1
ATOM 830 C C . THR A 1 103 ? -13.960 1.937 0.118 1.00 70.06 103 THR A C 1
ATOM 832 O O . THR A 1 103 ? -14.557 0.930 -0.270 1.00 70.06 103 THR A O 1
ATOM 835 N N . LYS A 1 104 ? -14.049 2.420 1.369 1.00 71.69 104 LYS A N 1
ATOM 836 C CA . LYS A 1 104 ? -14.813 1.855 2.508 1.00 71.69 104 LYS A CA 1
ATOM 837 C C . LYS A 1 104 ? -14.183 0.680 3.280 1.00 71.69 104 LYS A C 1
ATOM 839 O O . LYS A 1 104 ? -14.864 0.097 4.114 1.00 71.69 104 LYS A O 1
ATOM 844 N N . VAL A 1 105 ? -12.925 0.314 3.022 1.00 75.31 105 VAL A N 1
ATOM 845 C CA . VAL A 1 105 ? -12.195 -0.709 3.817 1.00 75.31 105 VAL A CA 1
ATOM 846 C C . VAL A 1 105 ? -11.269 -0.069 4.866 1.00 75.31 105 VAL A C 1
ATOM 848 O O . VAL A 1 105 ? -10.736 -0.761 5.730 1.00 75.31 105 VAL A O 1
ATOM 851 N N . GLY A 1 106 ? -11.105 1.252 4.804 1.00 84.44 106 GLY A N 1
ATOM 852 C CA . GLY A 1 106 ? -10.159 2.008 5.611 1.00 84.44 106 GLY A CA 1
ATOM 853 C C . GLY A 1 106 ? -8.738 2.007 5.071 1.00 84.44 106 GLY A C 1
ATOM 854 O O . GLY A 1 106 ? -8.375 1.218 4.189 1.00 84.44 106 GLY A O 1
ATOM 855 N N . ALA A 1 107 ? -7.948 2.945 5.583 1.00 91.44 107 ALA A N 1
ATOM 856 C CA . ALA A 1 107 ? -6.523 3.006 5.323 1.00 91.44 107 ALA A CA 1
ATOM 857 C C . ALA A 1 107 ? -5.810 1.846 6.028 1.00 91.44 107 ALA A C 1
ATOM 859 O O . ALA A 1 107 ? -6.152 1.472 7.152 1.00 91.44 107 ALA A O 1
ATOM 860 N N . ILE A 1 108 ? -4.789 1.306 5.367 1.00 94.81 108 ILE A N 1
ATOM 861 C CA . ILE A 1 108 ? -3.732 0.574 6.064 1.00 94.81 108 ILE A CA 1
ATOM 862 C C . ILE A 1 108 ? -2.838 1.627 6.712 1.00 94.81 108 ILE A C 1
ATOM 864 O O . ILE A 1 108 ? -2.539 2.659 6.104 1.00 94.81 108 ILE A O 1
ATOM 868 N N . CYS A 1 109 ? -2.439 1.388 7.951 1.00 93.56 109 CYS A N 1
ATOM 869 C CA . CYS A 1 109 ? -1.749 2.367 8.772 1.00 93.56 109 CYS A CA 1
ATOM 870 C C . CYS A 1 109 ? -0.361 1.884 9.178 1.00 93.56 109 CYS A C 1
ATOM 872 O O . CYS A 1 109 ? -0.035 0.705 9.096 1.00 93.56 109 CYS A O 1
ATOM 874 N N . ASP A 1 110 ? 0.489 2.794 9.644 1.00 91.94 110 ASP A N 1
ATOM 875 C CA . ASP A 1 110 ? 1.884 2.476 9.974 1.00 91.94 110 ASP A CA 1
ATOM 876 C C . ASP A 1 110 ? 2.014 1.428 11.103 1.00 91.94 110 ASP A C 1
ATOM 878 O O . ASP A 1 110 ? 3.042 0.765 11.229 1.00 91.94 110 ASP A O 1
ATOM 882 N N . HIS A 1 111 ? 0.963 1.225 11.905 1.00 91.19 111 HIS A N 1
ATOM 883 C CA . HIS A 1 111 ? 0.907 0.147 12.893 1.00 91.19 111 HIS A CA 1
ATOM 884 C C . HIS A 1 111 ? 0.641 -1.248 12.298 1.00 91.19 111 HIS A C 1
ATOM 886 O O . HIS A 1 111 ? 0.802 -2.239 13.010 1.00 91.19 111 HIS A O 1
ATOM 892 N N . ASP A 1 112 ? 0.264 -1.324 11.020 1.00 93.56 112 ASP A N 1
ATOM 893 C CA . ASP A 1 112 ? 0.129 -2.554 10.233 1.00 93.56 112 ASP A CA 1
ATOM 894 C C . ASP A 1 112 ? 1.452 -2.957 9.556 1.00 93.56 112 ASP A C 1
ATOM 896 O O . ASP A 1 112 ? 1.501 -3.936 8.807 1.00 93.56 112 ASP A O 1
ATOM 900 N N . ARG A 1 113 ? 2.540 -2.213 9.804 1.00 92.69 113 ARG A N 1
ATOM 901 C CA . ARG A 1 113 ? 3.884 -2.529 9.305 1.00 92.69 113 ARG A CA 1
ATOM 902 C C . ARG A 1 113 ? 4.294 -3.950 9.698 1.00 92.69 113 ARG A C 1
ATOM 904 O O . ARG A 1 113 ? 4.094 -4.383 10.830 1.00 92.69 113 ARG A O 1
ATOM 911 N N . GLY A 1 114 ? 4.887 -4.667 8.746 1.00 93.56 114 GLY A N 1
ATOM 912 C CA . GLY A 1 114 ? 5.195 -6.093 8.858 1.00 93.56 114 GLY A CA 1
ATOM 913 C C . GLY A 1 114 ? 4.013 -7.009 8.525 1.00 93.56 114 GLY A C 1
ATOM 914 O O . GLY A 1 114 ? 4.199 -8.220 8.432 1.00 93.56 114 GLY A O 1
ATOM 915 N N . GLY A 1 115 ? 2.814 -6.460 8.299 1.00 95.31 115 GLY A N 1
ATOM 916 C CA . GLY A 1 115 ? 1.666 -7.216 7.808 1.00 95.31 115 GLY A CA 1
ATOM 917 C C . GLY A 1 115 ? 1.964 -7.836 6.436 1.00 95.31 115 GLY A C 1
ATOM 918 O O . GLY A 1 115 ? 2.433 -7.120 5.546 1.00 95.31 115 GLY A O 1
ATOM 919 N N . PRO A 1 116 ? 1.721 -9.144 6.234 1.00 96.56 116 PRO A N 1
ATOM 920 C CA . PRO A 1 116 ? 2.049 -9.811 4.981 1.00 96.56 116 PRO A CA 1
ATOM 921 C C . PRO A 1 116 ? 1.080 -9.415 3.863 1.00 96.56 116 PRO A C 1
ATOM 923 O O . PRO A 1 116 ? -0.139 -9.409 4.057 1.00 96.56 116 PRO A O 1
ATOM 926 N N . LEU A 1 117 ? 1.630 -9.163 2.675 1.00 95.50 117 LEU A N 1
ATOM 927 C CA . LEU A 1 117 ? 0.895 -9.108 1.416 1.00 95.50 117 LEU A CA 1
ATOM 928 C C . LEU A 1 117 ? 0.722 -10.535 0.890 1.00 95.50 117 LEU A C 1
ATOM 930 O O . LEU A 1 117 ? 1.700 -11.200 0.550 1.00 95.50 117 LEU A O 1
ATOM 934 N N . VAL A 1 118 ? -0.523 -10.988 0.783 1.00 94.06 118 VAL A N 1
ATOM 935 C CA . VAL A 1 118 ? -0.877 -12.316 0.277 1.00 94.06 118 VAL A CA 1
ATOM 936 C C . VAL A 1 118 ? -1.669 -12.186 -1.017 1.00 94.06 118 VAL A C 1
ATOM 938 O O . VAL A 1 118 ? -2.773 -11.643 -1.013 1.00 94.06 118 VAL A O 1
ATOM 941 N N . CYS A 1 119 ? -1.144 -12.734 -2.108 1.00 91.69 119 CYS A N 1
ATOM 942 C CA . CYS A 1 119 ? -1.795 -12.778 -3.418 1.00 91.69 119 CYS A CA 1
ATOM 943 C C . CYS A 1 119 ? -1.815 -14.234 -3.891 1.00 91.69 119 CYS A C 1
ATOM 945 O O . CYS A 1 119 ? -0.813 -14.932 -3.765 1.00 91.69 119 CYS A O 1
ATOM 947 N N . GLY A 1 120 ? -2.960 -14.724 -4.374 1.00 88.69 120 GLY A N 1
ATOM 948 C CA . GLY A 1 120 ? -3.062 -16.106 -4.873 1.00 88.69 120 GLY A CA 1
ATOM 949 C C . GLY A 1 120 ? -2.799 -17.204 -3.830 1.00 88.69 120 GLY A C 1
ATOM 950 O O . GLY A 1 120 ? -2.540 -18.337 -4.201 1.00 88.69 120 GLY A O 1
ATOM 951 N N . GLY A 1 121 ? -2.862 -16.886 -2.531 1.00 87.81 121 GLY A N 1
ATOM 952 C CA . GLY A 1 121 ? -2.546 -17.830 -1.450 1.00 87.81 121 GLY A CA 1
ATOM 953 C C . GLY A 1 121 ? -1.080 -17.826 -1.006 1.00 87.81 121 GLY A C 1
ATOM 954 O O . GLY A 1 121 ? -0.759 -18.481 -0.020 1.00 87.81 121 GLY A O 1
ATOM 955 N N . GLU A 1 122 ? -0.218 -17.041 -1.653 1.00 90.25 122 GLU A N 1
ATOM 956 C CA . GLU A 1 122 ? 1.203 -16.943 -1.316 1.00 90.25 122 GLU A CA 1
ATOM 957 C C . GLU A 1 122 ? 1.572 -15.582 -0.727 1.00 90.25 122 GLU A C 1
ATOM 959 O O . GLU A 1 122 ? 1.022 -14.546 -1.115 1.00 90.25 122 GLU A O 1
ATOM 964 N N . VAL A 1 123 ? 2.550 -15.573 0.184 1.00 91.62 123 VAL A N 1
ATOM 965 C CA . VAL A 1 123 ? 3.132 -14.337 0.718 1.00 91.62 123 VAL A CA 1
ATOM 966 C C . VAL A 1 123 ? 4.085 -13.753 -0.323 1.00 91.62 123 VAL A C 1
ATOM 968 O O . VAL A 1 123 ? 5.089 -14.365 -0.672 1.00 91.62 123 VAL A O 1
ATOM 971 N N . ASN A 1 124 ? 3.756 -12.565 -0.821 1.00 91.88 124 ASN A N 1
ATOM 972 C CA . ASN A 1 124 ? 4.509 -11.868 -1.866 1.00 91.88 124 ASN A CA 1
ATOM 973 C C . ASN A 1 124 ? 5.355 -10.714 -1.318 1.00 91.88 124 ASN A C 1
ATOM 975 O O . ASN A 1 124 ? 6.262 -10.237 -1.993 1.00 91.88 124 ASN A O 1
ATOM 979 N N . GLY A 1 125 ? 5.054 -10.241 -0.111 1.00 93.25 125 GLY A N 1
ATOM 980 C CA . GLY A 1 125 ? 5.693 -9.068 0.463 1.00 93.25 125 GLY A CA 1
ATOM 981 C C . GLY A 1 125 ? 5.175 -8.745 1.854 1.00 93.25 125 GLY A C 1
ATOM 982 O O . GLY A 1 125 ? 4.400 -9.509 2.433 1.00 93.25 125 GLY A O 1
ATOM 983 N N . TYR A 1 126 ? 5.573 -7.593 2.376 1.00 95.12 126 TYR A N 1
ATOM 984 C CA . TYR A 1 126 ? 5.079 -7.061 3.641 1.00 95.12 126 TYR A CA 1
ATOM 985 C C . TYR A 1 126 ? 5.014 -5.534 3.633 1.00 95.12 126 TYR A C 1
ATOM 987 O O . TYR A 1 126 ? 5.739 -4.858 2.902 1.00 95.12 126 TYR A O 1
ATOM 995 N N . VAL A 1 127 ? 4.121 -4.985 4.456 1.00 94.62 127 VAL A N 1
ATOM 996 C CA . VAL A 1 127 ? 3.944 -3.536 4.599 1.00 94.62 127 VAL A CA 1
ATOM 997 C C . VAL A 1 127 ? 5.188 -2.927 5.232 1.00 94.62 127 VAL A C 1
ATOM 999 O O . VAL A 1 127 ? 5.545 -3.289 6.355 1.00 94.62 127 VAL A O 1
ATOM 1002 N N . ILE A 1 128 ? 5.823 -1.974 4.546 1.00 91.50 128 ILE A N 1
ATOM 1003 C CA . ILE A 1 128 ? 6.943 -1.203 5.105 1.00 91.50 128 ILE A CA 1
ATOM 1004 C C . ILE A 1 128 ? 6.523 0.188 5.552 1.00 91.50 128 ILE A C 1
ATOM 1006 O O . ILE A 1 128 ? 7.006 0.652 6.582 1.00 91.50 128 ILE A O 1
ATOM 1010 N N . ARG A 1 129 ? 5.604 0.834 4.829 1.00 91.38 129 ARG A N 1
ATOM 1011 C CA . ARG A 1 129 ? 5.081 2.173 5.132 1.00 91.38 129 ARG A CA 1
ATOM 1012 C C . ARG A 1 129 ? 3.616 2.251 4.768 1.00 91.38 129 ARG A C 1
ATOM 1014 O O . ARG A 1 129 ? 3.227 1.723 3.731 1.00 91.38 129 ARG A O 1
ATOM 1021 N N . ALA A 1 130 ? 2.834 2.941 5.581 1.00 93.38 130 ALA A N 1
ATOM 1022 C CA . ALA A 1 130 ? 1.429 3.199 5.301 1.00 93.38 130 ALA A CA 1
ATOM 1023 C C . ALA A 1 130 ? 0.982 4.499 5.988 1.00 93.38 130 ALA A C 1
ATOM 1025 O O . ALA A 1 130 ? 1.829 5.276 6.424 1.00 93.38 130 ALA A O 1
ATOM 1026 N N . ALA A 1 131 ? -0.325 4.762 6.079 1.00 93.19 131 ALA A N 1
ATOM 1027 C CA . ALA A 1 131 ? -0.834 6.008 6.650 1.00 93.19 131 ALA A CA 1
ATOM 1028 C C . ALA A 1 131 ? -0.258 6.274 8.050 1.00 93.19 131 ALA A C 1
ATOM 1030 O O . ALA A 1 131 ? -0.327 5.417 8.939 1.00 93.19 131 ALA A O 1
ATOM 1031 N N . LEU A 1 132 ? 0.286 7.474 8.266 1.00 91.19 132 LEU A N 1
ATOM 1032 C CA . LEU A 1 132 ? 0.750 7.880 9.591 1.00 91.19 132 LEU A CA 1
ATOM 1033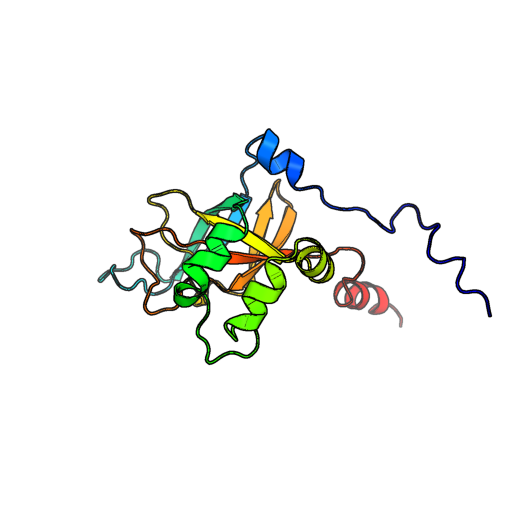 C C . LEU A 1 132 ? -0.415 7.829 10.581 1.00 91.19 132 LEU A C 1
ATOM 1035 O O . LEU A 1 132 ? -1.572 8.020 10.211 1.00 91.19 132 LEU A O 1
ATOM 1039 N N . GLN A 1 133 ? -0.124 7.633 11.867 1.00 88.56 133 GLN A N 1
ATOM 1040 C CA . GLN A 1 133 ? -1.167 7.534 12.894 1.00 88.56 133 GLN A CA 1
ATOM 1041 C C . GLN A 1 133 ? -2.106 8.759 12.918 1.00 88.56 133 GLN A C 1
ATOM 1043 O O . GLN A 1 133 ? -3.272 8.621 13.277 1.00 88.56 133 GLN A O 1
ATOM 1048 N N . THR A 1 134 ? -1.618 9.937 12.511 1.00 89.69 134 THR A N 1
ATOM 1049 C CA . THR A 1 134 ? -2.396 11.181 12.362 1.00 89.69 134 THR A CA 1
ATOM 1050 C C . THR A 1 134 ? -3.377 11.179 11.192 1.00 89.69 134 THR A C 1
ATOM 1052 O O . THR A 1 134 ? -4.308 11.970 11.180 1.00 89.69 134 THR A O 1
ATOM 1055 N N . TYR A 1 135 ? -3.175 10.302 10.211 1.00 91.25 135 TYR A N 1
ATOM 1056 C CA . TYR A 1 135 ? -3.993 10.185 9.000 1.00 91.25 135 TYR A CA 1
ATOM 1057 C C . TYR A 1 135 ? -4.651 8.804 8.868 1.00 91.25 135 TYR A C 1
ATOM 1059 O O . TYR A 1 135 ? -5.359 8.536 7.903 1.00 91.25 135 TYR A O 1
ATOM 1067 N N . CYS A 1 136 ? -4.442 7.933 9.855 1.00 90.94 136 CYS A N 1
ATOM 1068 C CA . CYS A 1 136 ? -5.018 6.602 9.926 1.00 90.94 136 CYS A CA 1
ATOM 1069 C C . CYS A 1 136 ? -6.527 6.671 10.209 1.00 90.94 136 CYS A C 1
ATOM 1071 O O . CYS A 1 136 ? -6.948 6.877 11.352 1.00 90.94 136 CYS A O 1
ATOM 1073 N N . ASN A 1 137 ? -7.344 6.495 9.172 1.00 89.38 137 ASN A N 1
ATOM 1074 C CA . ASN A 1 137 ? -8.801 6.575 9.252 1.00 89.38 137 ASN A CA 1
ATOM 1075 C C . ASN A 1 137 ? -9.479 5.463 8.426 1.00 89.38 137 ASN A C 1
ATOM 1077 O O . ASN A 1 137 ? -8.850 4.840 7.568 1.00 89.38 137 ASN A O 1
ATOM 1081 N N . ASP A 1 138 ? -10.761 5.200 8.687 1.00 86.19 138 ASP A N 1
ATOM 1082 C CA . ASP A 1 138 ? -11.529 4.167 7.969 1.00 86.19 138 ASP A CA 1
ATOM 1083 C C . ASP A 1 138 ? -12.294 4.695 6.726 1.00 86.19 138 ASP A C 1
ATOM 1085 O O . ASP A 1 138 ? -12.779 3.913 5.902 1.00 86.19 138 ASP A O 1
ATOM 1089 N N . LEU A 1 139 ? -12.364 6.021 6.549 1.00 86.81 139 LEU A N 1
ATOM 1090 C CA . LEU A 1 139 ? -13.130 6.677 5.479 1.00 86.81 139 LEU A CA 1
ATOM 1091 C C . LEU A 1 139 ? -12.305 7.001 4.228 1.00 86.81 139 LEU A C 1
ATOM 1093 O O . LEU A 1 139 ? -12.853 7.018 3.124 1.00 86.81 139 LEU A O 1
ATOM 1097 N N . TYR A 1 140 ? -11.010 7.265 4.388 1.00 87.62 140 TYR A N 1
ATOM 1098 C CA . TYR A 1 140 ? -10.113 7.741 3.342 1.00 87.62 140 TYR A CA 1
ATOM 1099 C C . TYR A 1 140 ? -9.000 6.712 3.098 1.00 87.62 140 TYR A C 1
ATOM 1101 O O . TYR A 1 140 ? -8.011 6.681 3.833 1.00 87.62 140 TYR A O 1
ATOM 1109 N N . PRO A 1 141 ? -9.155 5.828 2.095 1.00 90.44 141 PRO A N 1
ATOM 1110 C CA . PRO A 1 141 ? -8.120 4.860 1.768 1.00 90.44 141 PRO A CA 1
ATOM 1111 C C . PRO A 1 141 ? -6.880 5.598 1.258 1.00 90.44 141 PRO A C 1
ATOM 1113 O O . PRO A 1 141 ? -6.931 6.270 0.230 1.00 90.44 141 PRO A O 1
ATOM 1116 N N . LEU A 1 142 ? -5.775 5.466 1.984 1.00 93.50 142 LEU A N 1
ATOM 1117 C CA . LEU A 1 142 ? -4.473 5.974 1.567 1.00 93.50 142 LEU A CA 1
ATOM 1118 C C . LEU A 1 142 ? -3.671 4.869 0.873 1.00 93.50 142 LEU A C 1
ATOM 1120 O O . LEU A 1 142 ? -3.784 3.698 1.265 1.00 93.50 142 LEU A O 1
ATOM 1124 N N . PRO A 1 143 ? -2.850 5.220 -0.132 1.00 94.19 143 PRO A N 1
ATOM 1125 C CA . PRO A 1 143 ? -1.897 4.282 -0.693 1.00 94.19 143 PRO A CA 1
ATOM 1126 C C . PRO A 1 143 ? -0.839 3.918 0.357 1.00 94.19 143 PRO A C 1
ATOM 1128 O O . PRO A 1 143 ? -0.668 4.589 1.373 1.00 94.19 143 PRO A O 1
ATOM 1131 N N . PHE A 1 144 ? -0.133 2.821 0.142 1.00 94.56 144 PHE A N 1
ATOM 1132 C CA . PHE A 1 144 ? 0.883 2.333 1.064 1.00 94.56 144 PHE A CA 1
ATOM 1133 C C . PHE A 1 144 ? 1.939 1.533 0.306 1.00 94.56 144 PHE A C 1
ATOM 1135 O O . PHE A 1 144 ? 1.724 1.083 -0.821 1.00 94.56 144 PHE A O 1
ATOM 1142 N N . ILE A 1 145 ? 3.100 1.370 0.932 1.00 93.00 145 ILE A N 1
ATOM 1143 C CA . ILE A 1 145 ? 4.285 0.802 0.300 1.00 93.00 145 ILE A CA 1
ATOM 1144 C C . ILE A 1 145 ? 4.524 -0.602 0.846 1.00 93.00 145 ILE A C 1
ATOM 1146 O O . ILE A 1 145 ? 4.617 -0.825 2.061 1.00 93.00 145 ILE A O 1
ATOM 1150 N N . ILE A 1 146 ? 4.663 -1.541 -0.083 1.00 93.38 146 ILE A N 1
ATOM 1151 C CA . ILE A 1 146 ? 5.030 -2.927 0.171 1.00 93.38 146 ILE A CA 1
ATOM 1152 C C . ILE A 1 146 ? 6.480 -3.147 -0.247 1.00 93.38 146 ILE A C 1
ATOM 1154 O O . ILE A 1 146 ? 6.872 -2.739 -1.337 1.00 93.38 146 ILE A O 1
ATOM 1158 N N . GLN A 1 147 ? 7.236 -3.856 0.587 1.00 91.44 147 GLN A N 1
ATOM 1159 C CA . GLN A 1 147 ? 8.463 -4.531 0.177 1.00 91.44 147 GLN A CA 1
ATOM 1160 C C . GLN A 1 147 ? 8.096 -5.921 -0.333 1.00 91.44 147 GLN A C 1
ATOM 1162 O O . GLN A 1 147 ? 7.515 -6.715 0.412 1.00 91.44 147 GLN A O 1
ATOM 1167 N N . LEU A 1 148 ? 8.422 -6.227 -1.584 1.00 89.81 148 LEU A N 1
ATOM 1168 C CA . LEU A 1 148 ? 8.273 -7.574 -2.113 1.00 89.81 148 LEU A CA 1
ATOM 1169 C C . LEU A 1 148 ? 9.400 -8.469 -1.592 1.00 89.81 148 LEU A C 1
ATOM 1171 O O . LEU A 1 148 ? 10.528 -8.022 -1.375 1.00 89.81 148 LEU A O 1
ATOM 1175 N N . ILE A 1 149 ? 9.085 -9.747 -1.394 1.00 88.19 149 ILE A N 1
ATOM 1176 C CA . ILE A 1 149 ? 10.058 -10.762 -0.991 1.00 88.19 149 ILE A CA 1
ATOM 1177 C C . ILE A 1 149 ? 10.641 -11.395 -2.255 1.00 88.19 149 ILE A C 1
ATOM 1179 O O . ILE A 1 149 ? 9.925 -12.048 -3.017 1.00 88.19 149 ILE A O 1
ATOM 1183 N N . ARG A 1 150 ? 11.957 -11.257 -2.452 1.00 72.56 150 ARG A N 1
ATOM 1184 C CA . ARG A 1 150 ? 12.700 -12.092 -3.400 1.00 72.56 150 ARG A CA 1
ATOM 1185 C C . ARG A 1 150 ? 12.985 -13.443 -2.753 1.00 72.56 150 ARG A C 1
ATOM 1187 O O . ARG A 1 150 ? 13.687 -13.522 -1.747 1.00 72.56 150 ARG A O 1
ATOM 1194 N N . PHE A 1 151 ? 12.464 -14.515 -3.346 1.00 62.41 151 PHE A N 1
ATOM 1195 C CA . PHE A 1 151 ? 12.753 -15.883 -2.896 1.00 62.41 151 PHE A CA 1
ATOM 1196 C C . PHE A 1 151 ? 14.221 -16.274 -3.115 1.00 62.41 151 PHE A C 1
ATOM 1198 O O . PHE A 1 151 ? 14.719 -17.168 -2.443 1.00 62.41 151 PHE A O 1
ATOM 1205 N N . GLU A 1 152 ? 14.933 -15.562 -3.988 1.00 55.44 152 GLU A N 1
ATOM 1206 C CA . GLU A 1 152 ? 16.345 -15.809 -4.298 1.00 55.44 152 GLU A CA 1
ATOM 1207 C C . GLU A 1 152 ? 17.306 -15.397 -3.168 1.00 55.44 152 GLU A C 1
ATOM 1209 O O . GLU A 1 152 ? 18.454 -15.828 -3.154 1.00 55.44 152 GLU A O 1
ATOM 1214 N N . THR A 1 153 ? 16.862 -14.586 -2.200 1.00 48.16 153 THR A N 1
ATOM 1215 C CA . THR A 1 153 ? 17.725 -14.067 -1.122 1.00 48.16 153 THR A CA 1
ATOM 1216 C C . THR A 1 153 ? 17.118 -14.248 0.262 1.00 48.16 153 THR A C 1
ATOM 1218 O O . THR A 1 153 ? 17.335 -13.417 1.146 1.00 48.16 153 THR A O 1
ATOM 1221 N N . CYS A 1 154 ? 16.336 -15.305 0.488 1.00 53.25 154 CYS A N 1
ATOM 1222 C CA . CYS A 1 154 ? 15.877 -15.614 1.836 1.00 53.25 154 CYS A CA 1
ATOM 1223 C C . CYS A 1 154 ? 17.047 -16.137 2.694 1.00 53.25 154 CYS A C 1
ATOM 1225 O O . CYS A 1 154 ? 17.129 -17.321 2.995 1.00 53.25 154 CYS A O 1
ATOM 1227 N N . TRP A 1 155 ? 17.927 -15.237 3.144 1.00 49.28 155 TRP A N 1
ATOM 1228 C CA . TRP A 1 155 ? 18.998 -15.522 4.112 1.00 49.28 155 TRP A CA 1
ATOM 1229 C C . TRP A 1 155 ? 18.461 -16.147 5.413 1.00 49.28 155 TRP A C 1
ATOM 1231 O O . TRP A 1 155 ? 19.190 -16.816 6.136 1.00 49.28 155 TRP A O 1
ATOM 1241 N N . TRP A 1 156 ? 17.175 -15.929 5.709 1.00 46.66 156 TRP A N 1
ATOM 1242 C CA . TRP A 1 156 ? 16.463 -16.535 6.834 1.00 46.66 156 TRP A CA 1
ATOM 1243 C C . TRP A 1 156 ? 15.981 -17.966 6.563 1.00 46.66 156 TRP A C 1
ATOM 1245 O O . TRP A 1 156 ? 15.835 -18.735 7.505 1.00 46.66 156 TRP A O 1
ATOM 1255 N N . CYS A 1 157 ? 15.755 -18.344 5.304 1.00 54.47 157 CYS A N 1
ATOM 1256 C CA . CYS A 1 157 ? 15.304 -19.687 4.939 1.00 54.47 157 CYS A CA 1
ATOM 1257 C C . CYS A 1 157 ? 16.460 -20.698 4.976 1.00 54.47 157 CYS A C 1
ATOM 1259 O O . CYS A 1 157 ? 16.230 -21.883 5.204 1.00 54.47 157 CYS A O 1
ATOM 1261 N N . ASP A 1 158 ? 17.703 -20.231 4.829 1.00 48.09 158 ASP A N 1
ATOM 1262 C CA . ASP A 1 158 ? 18.892 -21.079 4.968 1.00 48.09 158 ASP A CA 1
ATOM 1263 C C . ASP A 1 158 ? 19.181 -21.482 6.424 1.00 48.09 158 ASP A C 1
ATOM 1265 O O . ASP A 1 158 ? 19.894 -22.460 6.665 1.00 48.09 158 ASP A O 1
ATOM 1269 N N . PHE A 1 159 ? 18.602 -20.788 7.412 1.00 49.69 159 PHE A N 1
ATOM 1270 C CA . PHE A 1 159 ? 18.807 -21.133 8.821 1.00 49.69 159 PHE A CA 1
ATOM 1271 C C . PHE A 1 159 ? 18.132 -22.456 9.215 1.00 49.69 159 PHE A C 1
ATOM 1273 O O . PHE A 1 159 ? 18.671 -23.183 10.049 1.00 49.69 159 PHE A O 1
ATOM 1280 N N . ASP A 1 160 ? 17.019 -22.824 8.571 1.00 47.53 160 ASP A N 1
ATOM 1281 C CA . ASP A 1 160 ? 16.331 -24.096 8.840 1.00 47.53 160 ASP A CA 1
ATOM 1282 C C . ASP A 1 160 ? 16.959 -25.296 8.107 1.00 47.53 160 ASP A C 1
ATOM 1284 O O . ASP A 1 160 ? 16.731 -26.444 8.495 1.00 47.53 160 ASP A O 1
ATOM 1288 N N . ILE A 1 161 ? 17.795 -25.070 7.086 1.00 50.72 161 ILE A N 1
ATOM 1289 C CA . ILE A 1 161 ? 18.445 -26.159 6.333 1.00 50.72 161 ILE A CA 1
ATOM 1290 C C . ILE A 1 161 ? 19.814 -26.525 6.928 1.00 50.72 161 ILE A C 1
ATOM 1292 O O . ILE A 1 161 ? 20.215 -27.688 6.864 1.00 50.72 161 ILE A O 1
ATOM 1296 N N . LEU A 1 162 ? 20.503 -25.591 7.591 1.00 49.16 162 LEU A N 1
ATOM 1297 C CA . LEU A 1 162 ? 21.790 -25.859 8.253 1.00 49.16 162 LEU A CA 1
ATOM 1298 C C . LEU A 1 162 ? 21.665 -26.248 9.737 1.00 49.16 162 LEU A C 1
ATOM 1300 O O . LEU A 1 162 ? 22.665 -26.579 10.370 1.00 49.16 162 LEU A O 1
ATOM 1304 N N . GLY A 1 163 ? 20.445 -26.288 10.284 1.00 46.75 163 GLY A N 1
ATOM 1305 C CA . GLY A 1 163 ? 20.162 -26.760 11.646 1.00 46.75 163 GLY A CA 1
ATOM 1306 C C . GLY A 1 163 ? 20.175 -28.285 11.830 1.00 46.75 163 GLY A C 1
ATOM 1307 O O . GLY A 1 163 ? 19.955 -28.767 12.941 1.00 46.75 163 GLY A O 1
ATOM 1308 N N . ARG A 1 164 ? 20.431 -29.072 10.776 1.00 51.00 164 ARG A N 1
ATOM 1309 C CA . ARG A 1 164 ? 20.730 -30.506 10.902 1.00 51.00 164 ARG A CA 1
ATOM 1310 C C . ARG A 1 164 ? 22.194 -30.761 10.586 1.00 51.00 164 ARG A C 1
ATOM 1312 O O . ARG A 1 164 ? 22.551 -30.834 9.415 1.00 51.00 164 ARG A O 1
ATOM 1319 N N . LEU A 1 165 ? 22.978 -30.946 11.650 1.00 38.12 165 LEU A N 1
ATOM 1320 C CA . LEU A 1 165 ? 23.972 -32.011 11.888 1.00 38.12 165 LEU A CA 1
ATOM 1321 C C . LEU A 1 165 ? 25.030 -31.499 12.891 1.00 38.12 165 LEU A C 1
ATOM 1323 O O . LEU A 1 165 ? 25.535 -30.396 12.680 1.00 38.12 165 LEU A O 1
ATOM 1327 N N . PRO A 1 166 ? 25.520 -32.302 13.855 1.00 45.97 166 PRO A N 1
ATOM 1328 C CA . PRO A 1 166 ? 24.950 -33.449 14.572 1.00 45.97 166 PRO A CA 1
ATOM 1329 C C . PRO A 1 166 ? 24.480 -33.116 16.005 1.00 45.97 166 PRO A C 1
ATOM 1331 O O . PRO A 1 166 ? 24.982 -32.138 16.604 1.00 45.97 166 PRO A O 1
#

Foldseek 3Di:
DDPPPPPPDPLPPPPPDCVVCVVVVFKKKWKAQDDDFPPCPPPPSHRPIAIFTKGFDPLVLCLVCLVFWAPCVDPCSVNVNSVVVVPVVVCVVQQKTKMKTDAQAWEDACNSFQTFIDTPNDGFWTFHITGYSVNGHRGDIGMGMTRTDDPVPPPVVVVVVVPDDD